Protein AF-A0AAN4IN32-F1 (afdb_monomer_lite)

pLDDT: mean 89.55, std 5.48, range [69.5, 95.19]

Structure (mmCIF, N/CA/C/O backbone):
data_AF-A0AAN4IN32-F1
#
_entry.id   AF-A0AAN4IN32-F1
#
loop_
_atom_site.group_PDB
_atom_site.id
_atom_site.type_symbol
_atom_site.label_atom_id
_atom_site.label_alt_id
_atom_site.label_comp_id
_atom_site.label_asym_id
_atom_site.label_entity_id
_atom_site.label_seq_id
_atom_site.pdbx_PDB_ins_code
_atom_site.Cartn_x
_atom_site.Cartn_y
_atom_site.Cartn_z
_atom_site.occupancy
_atom_site.B_iso_or_equiv
_atom_site.auth_seq_id
_atom_site.auth_comp_id
_atom_site.auth_asym_id
_atom_site.auth_atom_id
_atom_site.pdbx_PDB_model_num
ATOM 1 N N . MET A 1 1 ? -9.372 -6.979 -8.769 1.00 88.81 1 MET A N 1
ATOM 2 C CA . MET A 1 1 ? -8.819 -5.686 -9.249 1.00 88.81 1 MET A CA 1
ATOM 3 C C . MET A 1 1 ? -7.32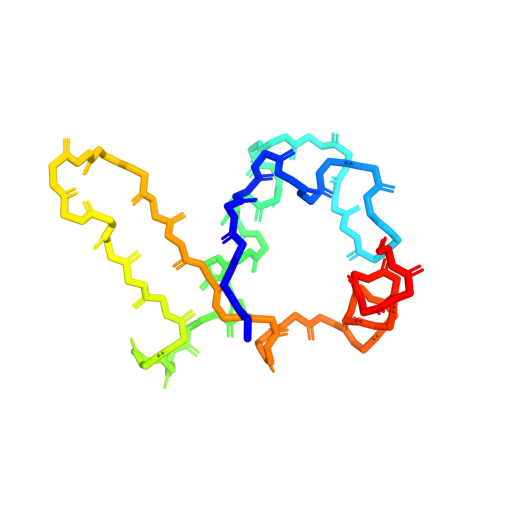7 -5.650 -8.941 1.00 88.81 1 MET A C 1
ATOM 5 O O . MET A 1 1 ? -6.932 -6.227 -7.934 1.00 88.81 1 MET A O 1
ATOM 9 N N . TYR A 1 2 ? -6.513 -5.008 -9.782 1.00 91.38 2 TYR A N 1
ATOM 10 C CA . TYR A 1 2 ? -5.088 -4.782 -9.516 1.00 91.38 2 TYR A CA 1
ATOM 11 C C . TYR A 1 2 ? -4.806 -3.285 -9.405 1.00 91.38 2 TYR A C 1
ATOM 13 O O . TYR A 1 2 ? -5.410 -2.503 -10.134 1.00 91.38 2 TYR A O 1
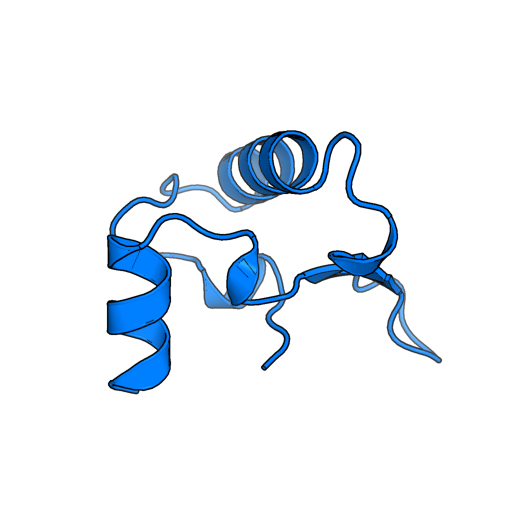ATOM 21 N N . VAL A 1 3 ? -3.881 -2.914 -8.525 1.00 91.81 3 VAL A N 1
ATOM 22 C CA . VAL A 1 3 ? -3.474 -1.527 -8.269 1.00 91.81 3 VAL A CA 1
ATOM 23 C C . VAL A 1 3 ? -1.958 -1.381 -8.301 1.00 91.81 3 VAL A C 1
ATOM 25 O O . VAL A 1 3 ? -1.216 -2.337 -8.062 1.00 91.81 3 VAL A O 1
ATOM 28 N N . ILE A 1 4 ? -1.474 -0.174 -8.566 1.00 92.75 4 ILE A N 1
ATOM 29 C CA . ILE A 1 4 ? -0.057 0.176 -8.429 1.00 92.75 4 ILE A CA 1
ATOM 30 C C . ILE A 1 4 ? 0.190 0.956 -7.137 1.00 92.75 4 ILE A C 1
ATOM 32 O O . ILE A 1 4 ? -0.674 1.665 -6.632 1.00 92.75 4 ILE A O 1
ATOM 36 N N . ALA A 1 5 ? 1.425 0.912 -6.629 1.00 92.25 5 ALA A N 1
ATOM 37 C CA . ALA A 1 5 ? 1.794 1.596 -5.383 1.00 92.25 5 ALA A CA 1
ATOM 38 C C . ALA A 1 5 ? 1.457 3.104 -5.359 1.00 92.25 5 ALA A C 1
ATOM 40 O O . ALA A 1 5 ? 1.249 3.666 -4.291 1.00 92.25 5 ALA A O 1
ATOM 41 N N . LYS A 1 6 ? 1.404 3.771 -6.522 1.00 91.38 6 LYS A N 1
ATOM 42 C CA . LYS A 1 6 ? 1.057 5.198 -6.618 1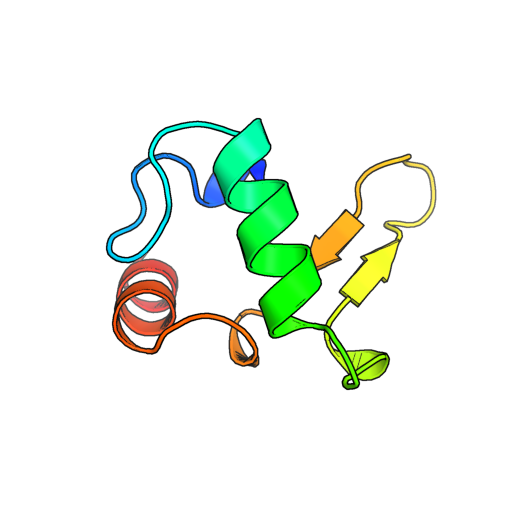.00 91.38 6 LYS A CA 1
ATOM 43 C C . LYS A 1 6 ? -0.433 5.468 -6.350 1.00 91.38 6 LYS A C 1
ATOM 45 O O . LYS A 1 6 ? -0.760 6.530 -5.844 1.00 91.38 6 LYS A O 1
ATOM 50 N N . GLU A 1 7 ? -1.317 4.521 -6.656 1.00 91.56 7 GLU A N 1
ATOM 51 C CA . GLU A 1 7 ? -2.774 4.657 -6.463 1.00 91.56 7 GLU A CA 1
ATOM 52 C C . GLU A 1 7 ? -3.193 4.493 -4.995 1.00 91.56 7 GLU A C 1
ATOM 54 O O . GLU A 1 7 ? -4.286 4.894 -4.596 1.00 91.56 7 GLU A O 1
ATOM 59 N N . LEU A 1 8 ? -2.295 3.927 -4.186 1.00 92.75 8 LEU A N 1
ATOM 60 C CA . LEU A 1 8 ? -2.470 3.713 -2.752 1.00 92.75 8 LEU A CA 1
ATOM 61 C C . LEU A 1 8 ? -2.025 4.907 -1.901 1.00 92.75 8 LEU A C 1
ATOM 63 O O . LEU A 1 8 ? -2.165 4.874 -0.680 1.00 92.75 8 LEU A O 1
ATOM 67 N N . ILE A 1 9 ? -1.477 5.958 -2.516 1.00 92.75 9 ILE A N 1
ATOM 68 C CA . ILE A 1 9 ? -1.098 7.174 -1.794 1.00 92.75 9 ILE A CA 1
ATOM 69 C C . ILE A 1 9 ? -2.368 7.813 -1.223 1.00 92.75 9 ILE A C 1
ATOM 71 O O . ILE A 1 9 ? -3.320 8.076 -1.954 1.00 92.75 9 ILE A O 1
ATOM 75 N N . GLY A 1 10 ? -2.382 8.031 0.094 1.00 90.56 10 GLY A N 1
ATOM 76 C CA . GLY A 1 10 ? -3.545 8.562 0.810 1.00 90.56 10 GLY A CA 1
ATOM 77 C C . GLY A 1 10 ? -4.676 7.551 1.027 1.00 90.56 10 GLY A C 1
ATOM 78 O O . GLY A 1 10 ? -5.714 7.923 1.565 1.00 90.56 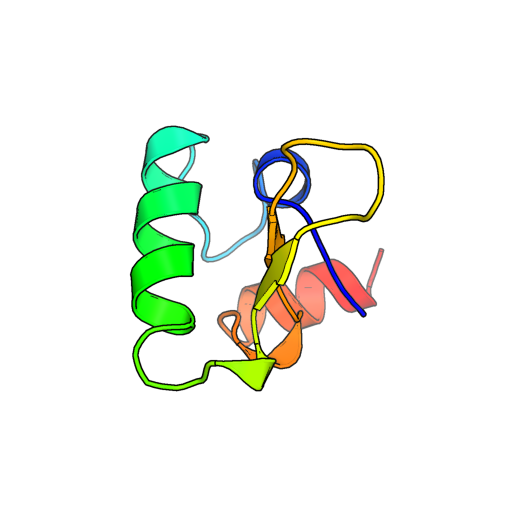10 GLY A O 1
ATOM 79 N N . ALA A 1 11 ? -4.506 6.282 0.635 1.00 93.31 11 ALA A N 1
ATOM 80 C CA . ALA A 1 11 ? -5.475 5.249 0.974 1.00 93.31 11 ALA A CA 1
ATOM 81 C C . ALA A 1 11 ? -5.399 4.923 2.481 1.00 93.31 11 ALA A C 1
ATOM 83 O O . ALA A 1 11 ? -4.299 4.824 3.036 1.00 93.31 11 ALA A O 1
ATOM 84 N N . PRO A 1 12 ? -6.540 4.738 3.164 1.00 92.81 12 PRO A N 1
ATOM 85 C CA . PRO A 1 12 ? -6.541 4.395 4.579 1.00 92.81 12 PRO A CA 1
ATOM 86 C C . PRO A 1 12 ? -5.881 3.027 4.789 1.00 92.81 12 PRO A C 1
ATOM 88 O O . PRO A 1 12 ? -6.025 2.119 3.969 1.00 92.81 12 PRO A O 1
ATOM 91 N N . GLY A 1 13 ? -5.114 2.887 5.872 1.00 91.25 13 GLY A N 1
ATOM 92 C CA . GLY A 1 13 ? -4.322 1.681 6.144 1.00 91.25 13 GLY A CA 1
ATOM 93 C C . GLY A 1 13 ? -3.010 1.574 5.354 1.00 91.25 13 GLY A C 1
ATOM 94 O O . GLY A 1 13 ? -2.291 0.590 5.524 1.00 91.25 13 GLY A O 1
ATOM 95 N N . MET A 1 14 ? -2.663 2.573 4.532 1.00 94.12 14 MET A N 1
ATOM 96 C CA . MET A 1 14 ? -1.397 2.622 3.793 1.00 94.12 14 MET A CA 1
ATOM 97 C C . MET A 1 14 ? -0.431 3.675 4.354 1.00 94.12 14 MET A C 1
ATOM 99 O O . MET A 1 14 ? -0.859 4.713 4.861 1.00 94.12 14 MET A O 1
ATOM 103 N N . PRO A 1 15 ? 0.894 3.455 4.243 1.00 94.38 15 PRO A N 1
ATOM 104 C CA . PRO A 1 15 ? 1.883 4.481 4.560 1.00 94.38 15 PRO A CA 1
ATOM 105 C C . PRO A 1 15 ? 1.732 5.730 3.680 1.00 94.38 15 PRO A C 1
ATOM 107 O O . PRO A 1 15 ? 1.378 5.638 2.509 1.00 94.38 15 PRO A O 1
ATOM 110 N N . ALA A 1 16 ? 2.110 6.899 4.202 1.00 90.50 16 ALA A N 1
ATOM 111 C CA . ALA A 1 16 ? 1.991 8.169 3.475 1.00 90.50 16 ALA A CA 1
ATOM 112 C C . ALA A 1 16 ? 2.969 8.317 2.290 1.00 90.50 16 ALA A C 1
ATOM 114 O O . ALA A 1 16 ? 2.747 9.124 1.391 1.00 90.50 16 ALA A O 1
ATOM 115 N N . THR A 1 17 ? 4.070 7.557 2.278 1.00 93.62 17 THR A N 1
ATOM 116 C CA . THR A 1 17 ? 5.111 7.671 1.246 1.00 93.62 17 THR A CA 1
ATOM 117 C C . THR A 1 17 ? 5.092 6.489 0.288 1.00 93.62 17 THR A C 1
ATOM 119 O O . THR A 1 17 ? 4.954 5.336 0.695 1.00 93.62 17 THR A O 1
ATOM 122 N N . THR A 1 18 ? 5.370 6.744 -0.992 1.00 91.62 18 THR A N 1
ATOM 123 C CA . THR A 1 18 ? 5.479 5.698 -2.025 1.00 91.62 18 THR A CA 1
ATOM 124 C C . THR A 1 18 ? 6.507 4.622 -1.666 1.00 91.62 18 THR A C 1
ATOM 126 O O . THR A 1 18 ? 6.313 3.447 -1.980 1.00 91.62 18 THR A O 1
ATOM 129 N N . LYS A 1 19 ? 7.607 4.999 -0.998 1.00 93.00 19 LYS A N 1
ATOM 130 C CA . LYS A 1 19 ? 8.618 4.047 -0.513 1.00 93.00 19 LYS A CA 1
ATOM 131 C C . LYS A 1 19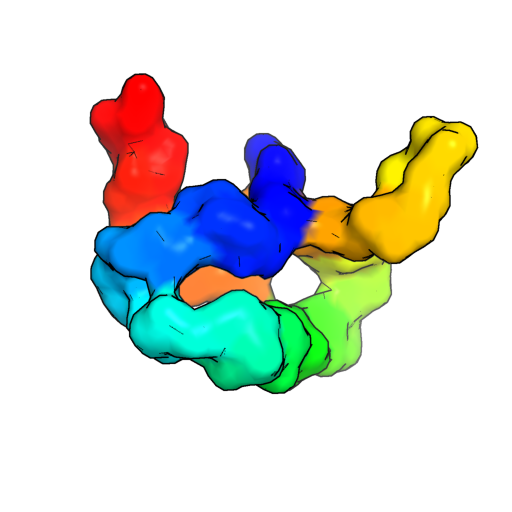 ? 8.031 3.122 0.557 1.00 93.00 19 LYS A C 1
ATOM 133 O O . LYS A 1 19 ? 8.181 1.908 0.438 1.00 93.00 19 LYS A O 1
ATOM 138 N N . GLY A 1 20 ? 7.341 3.685 1.551 1.00 95.19 20 GLY A N 1
ATOM 139 C CA . GLY A 1 20 ? 6.676 2.914 2.601 1.00 95.19 20 GLY A CA 1
ATOM 140 C C . GLY A 1 20 ? 5.607 1.979 2.039 1.00 95.19 20 GLY A C 1
ATOM 141 O O . GLY A 1 20 ? 5.582 0.803 2.389 1.00 95.19 20 GLY A O 1
ATOM 142 N N . ILE A 1 21 ? 4.796 2.463 1.094 1.00 95.06 21 ILE A N 1
ATOM 143 C CA . ILE A 1 21 ? 3.780 1.654 0.408 1.00 95.06 21 ILE A CA 1
ATOM 144 C C . ILE A 1 21 ? 4.426 0.454 -0.290 1.00 95.06 21 ILE A C 1
ATOM 146 O O . ILE A 1 21 ? 3.989 -0.674 -0.094 1.00 95.06 21 ILE A O 1
ATOM 150 N N . ARG A 1 22 ? 5.502 0.655 -1.064 1.00 92.44 22 ARG A N 1
ATOM 151 C CA . ARG A 1 22 ? 6.201 -0.456 -1.739 1.00 92.44 22 ARG A CA 1
ATOM 152 C C . ARG A 1 22 ? 6.715 -1.503 -0.751 1.00 92.44 22 ARG A C 1
ATOM 154 O O . ARG A 1 22 ? 6.577 -2.692 -1.019 1.00 92.44 22 ARG A O 1
ATOM 161 N N . GLN A 1 23 ? 7.280 -1.073 0.376 1.00 94.19 23 GLN A N 1
ATOM 162 C CA . GLN A 1 23 ? 7.747 -1.987 1.421 1.00 94.19 23 GLN A CA 1
ATOM 163 C C . GLN A 1 23 ? 6.589 -2.755 2.071 1.00 94.19 23 GLN A C 1
ATOM 165 O O . GLN A 1 23 ? 6.704 -3.958 2.287 1.00 94.19 23 GLN A O 1
ATOM 170 N N . ALA A 1 24 ? 5.466 -2.089 2.352 1.00 93.44 24 ALA A N 1
ATOM 171 C CA . ALA A 1 24 ? 4.274 -2.734 2.896 1.00 93.44 24 ALA A CA 1
ATOM 172 C C . ALA A 1 24 ? 3.710 -3.778 1.919 1.00 93.44 24 ALA A C 1
ATOM 174 O O . ALA A 1 24 ? 3.506 -4.928 2.293 1.00 93.44 24 ALA A O 1
ATOM 175 N N . LEU A 1 25 ? 3.576 -3.415 0.642 1.00 92.25 25 LEU A N 1
ATOM 176 C CA . LEU A 1 25 ? 3.120 -4.315 -0.416 1.00 92.25 25 LEU A CA 1
ATOM 177 C C . LEU A 1 25 ? 4.022 -5.541 -0.580 1.00 92.25 25 LEU A C 1
ATOM 179 O O . LEU A 1 25 ? 3.522 -6.649 -0.749 1.00 92.25 25 LEU A O 1
ATOM 183 N N . GLN A 1 26 ? 5.344 -5.371 -0.499 1.00 90.38 26 GLN A N 1
ATOM 184 C CA . GLN A 1 26 ? 6.274 -6.503 -0.518 1.00 90.38 26 GLN A CA 1
ATOM 185 C C . GLN A 1 26 ? 6.022 -7.478 0.638 1.00 90.38 26 GLN A C 1
ATOM 187 O O . GLN A 1 26 ? 6.076 -8.683 0.416 1.00 90.38 26 GLN A O 1
ATOM 192 N N . ARG A 1 27 ? 5.698 -6.977 1.839 1.00 91.00 27 ARG A N 1
ATOM 193 C CA . ARG A 1 27 ? 5.328 -7.824 2.987 1.00 91.00 27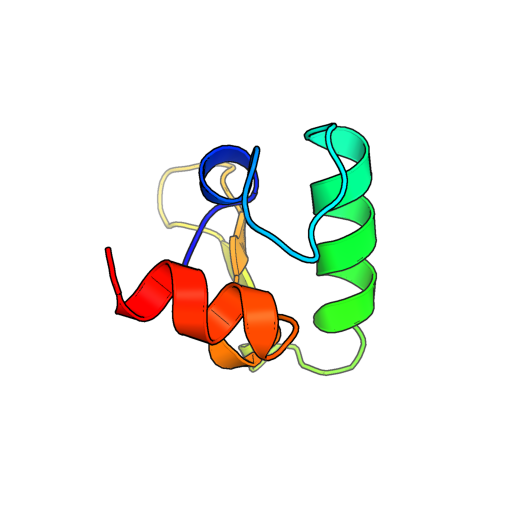 ARG A CA 1
ATOM 194 C C . ARG A 1 27 ? 3.987 -8.521 2.769 1.00 91.00 27 ARG A C 1
ATOM 196 O O . ARG A 1 27 ? 3.872 -9.704 3.050 1.00 91.00 27 ARG A O 1
ATOM 203 N N . TYR A 1 28 ? 2.992 -7.822 2.229 1.00 89.56 28 TYR A N 1
ATOM 204 C CA . TYR A 1 28 ? 1.657 -8.386 1.997 1.00 89.56 28 TYR A CA 1
ATOM 205 C C . TYR A 1 28 ? 1.627 -9.487 0.932 1.00 89.56 28 TYR A C 1
ATOM 207 O O . TYR A 1 28 ? 0.838 -10.428 1.017 1.00 89.56 28 TYR A O 1
ATOM 215 N N . VAL A 1 29 ? 2.498 -9.373 -0.068 1.00 88.50 29 VAL A N 1
ATOM 216 C CA . VAL A 1 29 ? 2.654 -10.365 -1.139 1.00 88.50 29 VAL A CA 1
ATOM 217 C C . VAL A 1 29 ? 3.636 -11.473 -0.751 1.00 88.50 29 VAL A C 1
ATOM 219 O O . VAL A 1 29 ? 3.723 -12.484 -1.444 1.00 88.50 29 VAL A O 1
ATOM 222 N N . GLN A 1 30 ? 4.386 -11.327 0.345 1.00 85.81 30 GLN A N 1
ATOM 223 C CA . GLN A 1 30 ? 5.363 -12.326 0.763 1.00 85.81 30 GLN A CA 1
ATOM 224 C C . GLN A 1 30 ? 4.678 -13.690 0.954 1.00 85.81 30 GLN A C 1
ATOM 226 O O . GLN A 1 30 ? 3.730 -13.825 1.722 1.00 85.81 30 GLN A O 1
ATOM 231 N N . GLY A 1 31 ? 5.129 -14.698 0.202 1.00 77.19 31 GLY A N 1
ATOM 232 C CA . GLY A 1 31 ? 4.524 -16.037 0.192 1.00 77.19 31 GLY A CA 1
ATOM 233 C C . GLY A 1 31 ? 3.281 -16.201 -0.699 1.00 77.19 31 GLY A C 1
ATOM 234 O O . GLY A 1 31 ? 2.743 -17.300 -0.776 1.00 77.19 31 GLY A O 1
ATOM 235 N N . LYS A 1 32 ? 2.839 -15.153 -1.408 1.00 80.62 32 LYS A N 1
ATOM 236 C CA . LYS A 1 32 ? 1.665 -15.155 -2.299 1.00 80.62 32 LYS A CA 1
ATOM 237 C C . LYS A 1 32 ? 2.031 -14.641 -3.694 1.00 80.62 32 LYS A C 1
ATOM 239 O O . LYS A 1 32 ? 1.686 -13.526 -4.081 1.00 80.62 32 LYS A O 1
ATOM 244 N N . SER A 1 33 ? 2.736 -15.459 -4.473 1.00 69.50 33 SER A N 1
ATOM 245 C CA . SER A 1 33 ? 3.225 -15.097 -5.817 1.00 69.50 33 SER A CA 1
ATOM 246 C C . SER A 1 33 ? 2.116 -14.686 -6.798 1.00 69.50 33 SER A C 1
ATOM 248 O O . SER A 1 33 ? 2.364 -13.870 -7.681 1.00 69.50 33 SER A O 1
ATOM 250 N N . CYS A 1 34 ? 0.882 -15.163 -6.613 1.00 76.44 34 CYS A N 1
ATOM 251 C CA . CYS A 1 34 ? -0.288 -14.772 -7.407 1.00 76.44 34 CYS A CA 1
ATOM 252 C C . CYS A 1 34 ? -0.792 -13.339 -7.136 1.00 76.44 34 CYS A C 1
ATOM 254 O O . CYS A 1 34 ? -1.557 -12.787 -7.931 1.00 76.44 34 CYS A O 1
ATOM 256 N N . CYS A 1 35 ? -0.362 -12.714 -6.036 1.00 83.06 35 CYS A N 1
ATOM 257 C CA . CYS A 1 35 ? -0.845 -11.402 -5.609 1.00 83.06 35 CYS A CA 1
ATOM 258 C C . CYS A 1 35 ? -0.045 -10.226 -6.184 1.00 83.06 35 CYS A C 1
ATOM 260 O O . CYS A 1 35 ? -0.442 -9.081 -5.979 1.00 83.06 35 CYS A O 1
ATOM 262 N N . SER A 1 36 ? 1.043 -10.470 -6.921 1.00 87.94 36 SER A N 1
ATOM 263 C CA . SER A 1 36 ? 1.732 -9.417 -7.672 1.00 87.94 36 SER A CA 1
ATOM 264 C C . SER A 1 36 ? 2.058 -9.862 -9.082 1.00 87.94 36 SER A C 1
ATOM 266 O O . SER A 1 36 ? 2.374 -11.023 -9.326 1.00 87.94 36 SER A O 1
ATOM 268 N N . ARG A 1 37 ? 2.012 -8.918 -10.015 1.00 88.69 37 ARG A N 1
ATOM 269 C CA . ARG A 1 37 ? 2.401 -9.154 -11.401 1.00 88.69 37 ARG A CA 1
ATOM 270 C C . ARG A 1 37 ? 3.113 -7.939 -11.957 1.00 88.69 37 ARG A C 1
ATOM 272 O O . ARG A 1 37 ? 2.858 -6.805 -11.557 1.00 88.69 37 ARG A O 1
ATOM 279 N N . ARG A 1 38 ? 4.014 -8.164 -12.903 1.00 86.38 38 ARG A N 1
ATOM 280 C CA . ARG A 1 38 ? 4.618 -7.074 -13.665 1.00 86.38 38 ARG A CA 1
ATOM 281 C C . ARG A 1 38 ? 3.708 -6.737 -14.840 1.00 86.38 38 ARG A C 1
ATOM 283 O O . ARG A 1 38 ? 3.298 -7.639 -15.564 1.00 86.38 38 ARG A O 1
ATOM 290 N N . ARG A 1 39 ? 3.412 -5.453 -15.045 1.00 81.81 39 ARG A N 1
ATOM 291 C CA . ARG A 1 39 ? 2.654 -5.007 -16.218 1.00 81.81 39 ARG A CA 1
ATOM 292 C C . ARG A 1 39 ? 3.493 -5.241 -17.481 1.00 81.81 39 ARG A C 1
ATOM 294 O O . ARG A 1 39 ? 4.641 -4.798 -17.558 1.00 81.81 39 ARG A O 1
ATOM 301 N N . SER A 1 40 ? 2.929 -5.925 -18.471 1.00 77.12 40 SER A N 1
ATOM 302 C CA . SER A 1 40 ? 3.555 -6.118 -19.781 1.00 77.12 40 SER A CA 1
ATOM 303 C C . SER A 1 40 ? 3.836 -4.763 -20.439 1.00 77.12 40 SER A C 1
ATOM 305 O O . SER A 1 40 ? 2.980 -3.882 -20.460 1.00 77.12 40 SER A O 1
ATOM 307 N N . GLY A 1 41 ? 5.066 -4.568 -20.923 1.00 81.25 41 GLY A N 1
ATOM 308 C CA . GLY A 1 41 ? 5.498 -3.308 -21.542 1.00 81.25 41 GLY A CA 1
ATOM 309 C C . GLY A 1 41 ? 5.900 -2.194 -20.566 1.00 81.25 41 GLY A C 1
ATOM 310 O O . GLY A 1 41 ? 6.263 -1.110 -21.010 1.00 81.25 41 GLY A O 1
ATOM 311 N N . SER A 1 42 ? 5.889 -2.427 -19.245 1.00 82.19 42 SER A N 1
ATOM 312 C CA . SER A 1 42 ? 6.339 -1.425 -18.271 1.00 82.19 42 SER A CA 1
ATOM 313 C C . SER A 1 42 ? 7.150 -2.025 -17.108 1.00 82.19 42 SER A C 1
ATOM 315 O O . SER A 1 42 ? 7.246 -3.240 -16.906 1.00 82.19 42 SER A O 1
ATOM 317 N N . LYS A 1 43 ? 7.821 -1.156 -16.342 1.00 80.31 43 LYS A N 1
ATOM 318 C CA . LYS A 1 43 ? 8.499 -1.528 -15.085 1.00 80.31 43 LYS A CA 1
ATOM 319 C C . LYS A 1 43 ? 7.563 -1.450 -13.868 1.00 80.31 43 LYS A C 1
ATOM 321 O O . LYS A 1 43 ? 8.027 -1.588 -12.740 1.00 80.31 43 LYS A O 1
ATOM 326 N N . ALA A 1 44 ? 6.270 -1.194 -14.070 1.00 83.81 44 ALA A N 1
ATOM 327 C CA . ALA A 1 44 ? 5.303 -1.114 -12.986 1.00 83.81 44 ALA A CA 1
ATOM 328 C C . ALA A 1 44 ? 4.943 -2.513 -12.478 1.00 83.81 44 ALA A C 1
ATOM 330 O O . ALA A 1 44 ? 4.576 -3.404 -13.249 1.00 83.81 44 ALA A O 1
ATOM 331 N N . THR A 1 45 ? 5.029 -2.672 -11.162 1.00 89.00 45 THR A N 1
ATOM 332 C CA . THR A 1 45 ? 4.479 -3.822 -10.449 1.00 89.00 45 THR A CA 1
ATOM 333 C C . THR A 1 45 ? 3.063 -3.486 -10.019 1.00 89.00 45 THR A C 1
ATOM 335 O O . THR A 1 45 ? 2.827 -2.448 -9.395 1.00 89.00 45 THR A O 1
ATOM 338 N N . GLU A 1 46 ? 2.146 -4.371 -10.366 1.00 91.44 46 GLU A N 1
ATOM 339 C CA . GLU A 1 46 ? 0.759 -4.348 -9.944 1.00 91.44 46 GLU A CA 1
ATOM 340 C C . GLU A 1 46 ? 0.544 -5.349 -8.812 1.00 91.44 46 GLU A C 1
ATOM 342 O O . GLU A 1 46 ? 1.179 -6.406 -8.766 1.00 91.44 46 GLU A O 1
ATOM 347 N N . TYR A 1 47 ? -0.380 -5.013 -7.925 1.00 92.62 47 TYR A N 1
ATOM 348 C CA . TYR A 1 47 ? -0.698 -5.747 -6.711 1.00 92.62 47 TYR A CA 1
ATOM 349 C C . TYR A 1 47 ? -2.193 -6.040 -6.688 1.00 92.62 47 TYR A C 1
ATOM 351 O O . TYR A 1 47 ? -2.991 -5.162 -7.016 1.00 92.62 47 TYR A O 1
ATOM 359 N N . SER A 1 48 ? -2.579 -7.270 -6.352 1.00 93.38 48 SER A N 1
ATOM 360 C CA . SER A 1 48 ? -3.995 -7.612 -6.211 1.00 93.38 48 SER A CA 1
ATOM 361 C C . SER A 1 48 ? -4.592 -6.844 -5.037 1.00 93.38 48 SER A C 1
ATOM 363 O O . SER A 1 48 ? -3.970 -6.744 -3.981 1.00 93.38 48 SER A O 1
ATOM 365 N N . ILE A 1 49 ? -5.813 -6.337 -5.191 1.00 93.06 49 ILE A N 1
ATOM 366 C CA . ILE A 1 49 ? -6.544 -5.714 -4.083 1.00 93.06 49 ILE A CA 1
ATOM 367 C C . ILE A 1 49 ? -6.708 -6.680 -2.899 1.00 93.06 49 ILE A C 1
ATOM 369 O O . ILE A 1 49 ? -6.622 -6.261 -1.752 1.00 93.06 49 ILE A O 1
ATOM 373 N N . ASP A 1 50 ? -6.837 -7.981 -3.164 1.00 91.62 50 ASP A N 1
ATOM 374 C CA . ASP A 1 50 ? -7.135 -8.989 -2.141 1.00 91.62 50 ASP A CA 1
ATOM 375 C C . ASP A 1 50 ? -5.955 -9.263 -1.190 1.00 91.62 50 ASP A C 1
ATOM 377 O O . ASP A 1 50 ? -6.125 -9.918 -0.163 1.00 91.62 50 ASP A O 1
ATOM 381 N N . CYS A 1 51 ? -4.747 -8.772 -1.505 1.00 90.56 51 CYS A N 1
ATOM 382 C CA . CYS A 1 51 ? -3.615 -8.839 -0.578 1.00 90.56 51 CYS A CA 1
ATOM 383 C C . CYS A 1 51 ? -3.489 -7.602 0.321 1.00 90.56 51 CYS A C 1
ATOM 385 O O . CYS A 1 51 ? -2.594 -7.561 1.157 1.00 90.56 51 CYS A O 1
ATOM 387 N N . LEU A 1 52 ? -4.331 -6.583 0.149 1.00 92.50 52 LEU A N 1
ATOM 388 C CA . LEU A 1 52 ? -4.267 -5.350 0.933 1.00 92.50 52 LEU A CA 1
ATOM 389 C C . LEU A 1 52 ? -5.048 -5.487 2.254 1.00 92.50 52 LEU A C 1
ATOM 391 O O . LEU A 1 52 ? -5.901 -6.366 2.367 1.00 92.50 52 LEU A O 1
ATOM 395 N N . PRO A 1 53 ? -4.805 -4.622 3.253 1.00 92.88 53 PRO A N 1
ATOM 396 C CA . PRO A 1 53 ? -5.646 -4.535 4.444 1.00 92.88 53 PRO A CA 1
ATOM 397 C C . PRO A 1 53 ? -7.109 -4.264 4.081 1.00 92.88 53 PRO A C 1
ATOM 399 O O . PRO A 1 53 ? -7.378 -3.497 3.159 1.00 92.88 53 PRO A O 1
ATOM 402 N N . GLU A 1 54 ? -8.047 -4.837 4.834 1.00 93.81 54 GLU A N 1
ATOM 403 C CA . GLU A 1 54 ? -9.491 -4.753 4.564 1.00 93.81 54 GLU A CA 1
ATOM 404 C C . GLU A 1 54 ? -9.992 -3.308 4.420 1.00 93.81 54 GLU A C 1
ATOM 406 O O . GLU A 1 54 ? -10.673 -2.985 3.449 1.00 93.81 54 GLU A O 1
ATOM 411 N N . VAL A 1 55 ? -9.535 -2.407 5.297 1.00 94.75 55 VAL A N 1
ATOM 412 C CA . VAL A 1 55 ? -9.848 -0.968 5.235 1.00 94.75 55 VAL A CA 1
ATOM 413 C C . VAL A 1 55 ? -9.412 -0.353 3.898 1.00 94.75 55 VAL A C 1
ATOM 415 O O . VAL A 1 55 ? -10.124 0.461 3.313 1.00 94.75 55 VAL A O 1
ATOM 418 N N . THR A 1 56 ? -8.254 -0.763 3.374 1.00 94.25 56 THR A N 1
ATOM 419 C CA . THR A 1 56 ? -7.787 -0.314 2.061 1.00 94.25 56 THR A CA 1
ATOM 420 C C . THR A 1 56 ? -8.595 -0.944 0.929 1.00 94.25 56 THR A C 1
ATOM 422 O O . THR A 1 56 ? -8.881 -0.268 -0.055 1.00 94.25 56 THR A O 1
ATOM 425 N N . GLN A 1 57 ? -8.971 -2.222 1.045 1.00 94.38 57 GLN A N 1
ATOM 426 C CA . GLN A 1 57 ? -9.796 -2.896 0.038 1.00 94.38 57 GLN A CA 1
ATOM 427 C C . GLN A 1 57 ? -11.154 -2.217 -0.113 1.00 94.38 57 GLN A C 1
ATOM 429 O O . GLN A 1 57 ? -11.569 -1.927 -1.233 1.00 94.38 57 GLN A O 1
ATOM 434 N N . GLN A 1 58 ? -11.818 -1.933 1.006 1.00 94.62 58 GLN A N 1
ATOM 435 C CA . GLN A 1 58 ? -13.103 -1.249 1.023 1.00 94.62 58 GLN A CA 1
ATOM 436 C C . GLN A 1 58 ? -12.987 0.141 0.387 1.00 94.62 58 GLN A C 1
ATOM 438 O O . GLN A 1 58 ? -13.676 0.425 -0.590 1.00 94.62 58 GLN A O 1
ATOM 443 N N . ALA A 1 59 ? -12.014 0.943 0.828 1.00 93.44 59 ALA A N 1
ATOM 444 C CA . ALA A 1 59 ? -11.789 2.284 0.291 1.00 93.44 59 ALA A CA 1
ATOM 445 C C . ALA A 1 59 ? -11.420 2.317 -1.204 1.00 93.44 59 ALA A C 1
ATOM 447 O O . ALA A 1 59 ? -11.533 3.364 -1.834 1.00 93.44 59 ALA A O 1
ATOM 448 N N . LEU A 1 60 ? -10.924 1.215 -1.775 1.00 92.19 60 LEU A N 1
ATOM 449 C CA . LEU A 1 60 ? -10.653 1.096 -3.211 1.00 92.19 60 LEU A CA 1
ATOM 450 C C . LEU A 1 60 ? -11.861 0.598 -4.009 1.00 92.19 60 LEU A C 1
ATOM 452 O O . LEU A 1 60 ? -11.953 0.918 -5.187 1.00 92.19 60 LEU A O 1
ATOM 456 N N . ARG A 1 61 ? -12.749 -0.194 -3.398 1.00 91.06 61 ARG A N 1
ATOM 457 C CA . ARG A 1 61 ? -13.986 -0.690 -4.028 1.00 91.06 61 ARG A CA 1
ATOM 458 C C . ARG A 1 61 ? -15.104 0.354 -4.032 1.00 91.06 61 ARG A C 1
ATOM 460 O O . ARG A 1 61 ? -16.001 0.256 -4.856 1.00 91.06 61 ARG A O 1
ATOM 467 N N . GLU A 1 62 ? -15.045 1.321 -3.121 1.00 90.19 62 GLU A N 1
ATOM 468 C CA . GLU A 1 62 ? -15.981 2.452 -3.028 1.00 90.19 62 GLU A CA 1
ATOM 469 C C . GLU A 1 62 ? -15.619 3.633 -3.956 1.00 90.19 62 GLU A C 1
ATOM 471 O O . GLU A 1 62 ? -16.352 4.620 -3.994 1.00 90.19 62 GLU A O 1
ATOM 476 N N . ARG A 1 63 ? -14.495 3.555 -4.682 1.00 81.06 63 ARG A N 1
ATOM 477 C CA . ARG A 1 63 ? -14.053 4.556 -5.671 1.00 81.06 63 ARG A CA 1
ATOM 478 C C . ARG A 1 63 ? -14.583 4.241 -7.061 1.00 81.06 63 ARG A C 1
ATOM 480 O O . ARG A 1 63 ? -14.886 5.219 -7.776 1.00 81.06 63 ARG A O 1
#

Secondary structure (DSSP, 8-state):
-EEETTTTTT-TTS-SSHHHHHHHHHHHHTT-GGGEEEPTTSSPEEEEGGGS-HHHHHHHH--

InterPro domains:
  IPR003314 Mu-type HTH domain [PS51702] (1-63)
  IPR009061 Putative DNA-binding domain superfamily [SSF46955] (1-62)
  IPR036388 Winged helix-like DNA-binding domain superfamily [G3DSA:1.10.10.10] (1-63)

Sequence (63 aa):
MYVIAKELIGAPGMPATTKGIRQALQRYVQGKSCCSRRRSGSKATEYSIDCLPEVTQQALRER

Organism: Shigella sonnei (NCBI:txid624)

Radius of gyration: 10.88 Å; chains: 1; bounding box: 25×25×28 Å

Foldseek 3Di:
DKDFLVVCQVQPPFDNDSVRSVVVQCVLCVVPVVQWDADPPDRTIIGHLVSGPPSRSVSVVVD